Protein AF-A0A920GHK0-F1 (afdb_monomer)

Foldseek 3Di:
DPPQLFDFQDPDPVSLVVLQVQCVVLVADSVLSRFAEEEEEEEDDDDPQHPCTVVVRVVVLVVLRVQDDDDPSHDSHRYGDYYYDYADACVVCPPHPCNVVHQVRQVVLQVVQLVVLSVNSHLAYHYHYTHDRNDHDDVSNPNPD

Radius of gyration: 17.03 Å; Cα contacts (8 Å, |Δi|>4): 229; chains: 1; bounding box: 37×32×50 Å

Mean predicted aligned error: 5.69 Å

Solvent-accessible surface area (backbone atoms only — not comparable to full-atom values): 8323 Å² total; per-residue (Å²): 130,90,81,70,72,54,48,62,56,67,90,48,70,81,66,38,56,58,44,50,51,49,22,61,74,72,70,47,70,70,87,29,54,50,35,51,26,34,39,33,33,32,38,42,51,93,43,84,64,26,74,57,33,64,62,52,42,51,54,52,43,53,55,51,51,75,38,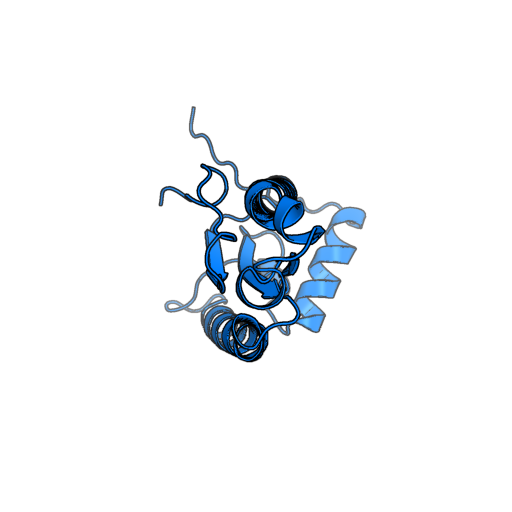41,41,88,52,96,89,33,42,76,40,19,76,54,74,78,44,76,43,66,43,66,48,59,83,81,25,61,96,46,83,65,40,75,49,40,70,58,33,17,53,54,34,32,50,56,48,39,51,51,44,62,75,60,6,48,63,43,70,48,77,44,69,46,62,95,60,48,59,70,83,49,76,73,67,55,62,80,126

pLDDT: mean 87.29, std 14.39, range [30.64, 98.31]

Structure (mmCIF, N/CA/C/O backbone):
data_AF-A0A920GHK0-F1
#
_entry.id   AF-A0A920GHK0-F1
#
loop_
_atom_site.group_PDB
_atom_site.id
_atom_site.type_symbol
_atom_site.label_atom_id
_atom_site.label_alt_id
_atom_site.label_comp_id
_atom_site.label_asym_id
_atom_site.label_entity_id
_atom_site.label_seq_id
_atom_site.pdbx_PDB_ins_code
_atom_site.Cartn_x
_atom_site.Cartn_y
_atom_site.Cartn_z
_atom_site.occupancy
_atom_site.B_iso_or_equiv
_atom_site.auth_seq_id
_atom_site.auth_comp_id
_atom_site.auth_asym_id
_atom_site.auth_atom_id
_atom_site.pdbx_PDB_model_num
ATOM 1 N N . MET A 1 1 ? 14.128 -1.466 27.199 1.00 38.44 1 MET A N 1
ATOM 2 C CA . MET A 1 1 ? 13.182 -0.496 26.598 1.00 38.44 1 MET A CA 1
ATOM 3 C C . MET A 1 1 ? 12.271 -1.250 25.636 1.00 38.44 1 MET A C 1
ATOM 5 O O . MET A 1 1 ? 12.782 -1.822 24.682 1.00 38.44 1 MET A O 1
ATOM 9 N N . LYS A 1 2 ? 10.959 -1.348 25.909 1.00 38.62 2 LYS A N 1
ATOM 10 C CA . LYS A 1 2 ? 9.997 -1.972 24.979 1.00 38.62 2 LYS A CA 1
ATOM 11 C C . LYS A 1 2 ? 9.826 -1.037 23.781 1.00 38.62 2 LYS A C 1
ATOM 13 O O . LYS A 1 2 ? 9.137 -0.029 23.870 1.00 38.62 2 LYS A O 1
ATOM 18 N N . ASN A 1 3 ? 10.539 -1.340 22.705 1.00 45.84 3 ASN A N 1
ATOM 19 C CA . ASN A 1 3 ? 10.640 -0.514 21.509 1.00 45.84 3 ASN A CA 1
ATOM 20 C C . ASN A 1 3 ? 9.385 -0.703 20.639 1.00 45.84 3 ASN A C 1
ATOM 22 O O . ASN A 1 3 ? 9.415 -1.426 19.648 1.00 45.84 3 ASN A O 1
ATOM 26 N N . SER A 1 4 ? 8.246 -0.142 21.046 1.00 52.97 4 SER A N 1
ATOM 27 C CA . SER A 1 4 ? 7.054 -0.175 20.197 1.00 52.97 4 SER A CA 1
ATOM 28 C C . SER A 1 4 ? 7.151 0.966 19.189 1.00 52.97 4 SER A C 1
ATOM 30 O O . SER A 1 4 ? 6.771 2.089 19.499 1.00 52.97 4 SER A O 1
ATOM 32 N N . LYS A 1 5 ? 7.629 0.674 17.971 1.00 62.69 5 LYS A N 1
ATOM 33 C CA . LYS A 1 5 ? 7.562 1.572 16.795 1.00 62.69 5 LYS A CA 1
ATOM 34 C C . LYS A 1 5 ? 6.120 1.915 16.364 1.00 62.69 5 LYS A C 1
ATOM 36 O O . LYS A 1 5 ? 5.919 2.570 15.349 1.00 62.69 5 LYS A O 1
ATOM 41 N N . THR A 1 6 ? 5.117 1.443 17.102 1.00 72.62 6 THR A N 1
ATOM 42 C CA . THR A 1 6 ? 3.705 1.669 16.799 1.00 72.62 6 THR A CA 1
ATOM 43 C C . THR A 1 6 ? 3.349 3.119 17.100 1.00 72.62 6 THR A C 1
ATOM 45 O O . THR A 1 6 ? 3.364 3.530 18.263 1.00 72.62 6 THR A O 1
ATOM 48 N N . VAL A 1 7 ? 2.994 3.879 16.067 1.00 79.31 7 VAL A N 1
ATOM 49 C CA . VAL A 1 7 ? 2.431 5.223 16.230 1.00 79.31 7 VAL A CA 1
ATOM 50 C C . VAL A 1 7 ? 0.940 5.072 16.512 1.00 79.31 7 VAL A C 1
ATOM 52 O O . VAL A 1 7 ? 0.195 4.531 15.694 1.00 79.31 7 VAL A O 1
ATOM 55 N N . LEU A 1 8 ? 0.509 5.531 17.686 1.00 85.81 8 LEU A N 1
ATOM 56 C CA . LEU A 1 8 ? -0.903 5.594 18.056 1.00 85.81 8 LEU A CA 1
ATOM 57 C C . LEU A 1 8 ? -1.407 7.019 17.869 1.00 85.81 8 LEU A C 1
ATOM 59 O O . LEU A 1 8 ? -0.779 7.977 18.321 1.00 85.81 8 LEU A O 1
ATOM 63 N N . ILE A 1 9 ? -2.551 7.146 17.204 1.00 86.56 9 ILE A N 1
ATOM 64 C CA . ILE A 1 9 ? -3.215 8.434 17.029 1.00 86.56 9 ILE A CA 1
ATOM 65 C C . ILE A 1 9 ? -3.930 8.760 18.335 1.00 86.56 9 ILE A C 1
ATOM 67 O O . ILE A 1 9 ? -4.747 7.974 18.815 1.00 86.56 9 ILE A O 1
ATOM 71 N N . ASP A 1 10 ? -3.596 9.900 18.931 1.00 85.94 10 ASP A N 1
ATOM 72 C CA . ASP A 1 10 ? -4.246 10.372 20.151 1.00 85.94 10 ASP A CA 1
ATOM 73 C C . ASP A 1 10 ? -5.687 10.830 19.883 1.00 85.94 10 ASP A C 1
ATOM 75 O O . ASP A 1 10 ? -6.178 10.768 18.764 1.00 85.94 10 ASP A O 1
ATOM 79 N N . LYS A 1 11 ? -6.386 11.299 20.919 1.00 88.44 11 LYS A N 1
ATOM 80 C CA . LYS A 1 11 ? -7.774 11.771 20.800 1.00 88.44 11 LYS A CA 1
ATOM 81 C C . LYS A 1 11 ? -7.882 13.249 20.408 1.00 88.44 11 LYS A C 1
ATOM 83 O O . LYS A 1 11 ? -8.917 13.867 20.659 1.00 88.44 11 LYS A O 1
ATOM 88 N N . ASN A 1 12 ? -6.827 13.849 19.849 1.00 89.31 12 ASN A N 1
ATOM 89 C CA . ASN A 1 12 ? -6.881 15.241 19.422 1.00 89.31 12 ASN A CA 1
ATOM 90 C C . ASN A 1 12 ? -7.864 15.386 18.239 1.00 89.31 12 ASN A C 1
ATOM 92 O O . ASN A 1 12 ? -7.667 14.739 17.207 1.00 89.31 12 ASN A O 1
ATOM 96 N N . PRO A 1 13 ? -8.879 16.266 18.323 1.00 83.25 13 PRO A N 1
ATOM 97 C CA . PRO A 1 13 ? -9.900 16.391 17.281 1.00 83.25 13 PRO A CA 1
ATOM 98 C C . PRO A 1 13 ? -9.345 16.661 15.875 1.00 83.25 13 PRO A C 1
ATOM 100 O O . PRO A 1 13 ? -9.866 16.130 14.896 1.00 83.25 13 PRO A O 1
ATOM 103 N N . GLY A 1 14 ? -8.263 17.441 15.767 1.00 82.56 14 GLY A N 1
ATOM 104 C CA . GLY A 1 14 ? -7.628 17.751 14.484 1.00 82.56 14 GLY A CA 1
ATOM 105 C C . GLY A 1 14 ? -6.920 16.549 13.855 1.00 82.56 14 GLY A C 1
ATOM 106 O O . GLY A 1 14 ? -6.934 16.398 12.635 1.00 82.56 14 GLY A O 1
ATOM 107 N N . ARG A 1 15 ? -6.349 15.659 14.676 1.00 81.81 15 ARG A N 1
ATOM 108 C CA . ARG A 1 15 ? -5.700 14.417 14.213 1.00 81.81 15 ARG A CA 1
ATOM 109 C C . ARG A 1 15 ? -6.729 13.340 13.860 1.00 81.81 15 ARG A C 1
ATOM 111 O O . ARG A 1 15 ? -6.528 12.583 12.914 1.00 81.81 15 ARG A O 1
ATOM 118 N N . ASN A 1 16 ? -7.866 13.339 14.554 1.00 90.19 16 ASN A N 1
ATOM 119 C CA . ASN A 1 16 ? -8.954 12.383 14.355 1.00 90.19 16 ASN A CA 1
ATOM 120 C C . ASN A 1 16 ? -9.665 12.543 13.012 1.00 90.19 16 ASN A C 1
ATOM 122 O O . ASN A 1 16 ? -10.105 11.551 12.438 1.00 90.19 16 ASN A O 1
ATOM 126 N N . ALA A 1 17 ? -9.788 13.769 12.498 1.00 92.06 17 ALA A N 1
ATOM 127 C CA . ALA A 1 17 ? -10.550 14.030 11.277 1.00 92.06 17 ALA A CA 1
ATOM 128 C C . ALA A 1 17 ? -10.092 13.152 10.096 1.00 92.06 17 ALA A C 1
ATOM 130 O O . ALA A 1 17 ? -10.922 12.598 9.375 1.00 92.06 17 ALA A O 1
ATOM 131 N N . GLN A 1 18 ? -8.776 12.967 9.951 1.00 90.25 18 GLN A N 1
ATOM 132 C CA . GLN A 1 18 ? -8.192 12.164 8.876 1.00 90.25 18 GLN A CA 1
ATOM 133 C C . GLN A 1 18 ? -8.476 10.669 9.061 1.00 90.25 18 GLN A C 1
ATOM 135 O O . GLN A 1 18 ? -8.933 10.001 8.135 1.00 90.25 18 GLN A O 1
ATOM 140 N N . THR A 1 19 ? -8.270 10.130 10.267 1.00 91.88 19 THR A N 1
ATOM 141 C CA . THR A 1 19 ? -8.488 8.699 10.527 1.00 91.88 19 THR A CA 1
ATOM 142 C C . THR A 1 19 ? -9.963 8.313 10.496 1.00 91.88 19 THR A C 1
ATOM 144 O O . THR A 1 19 ? -10.288 7.246 9.977 1.00 91.88 19 THR A O 1
ATOM 147 N N . PHE A 1 20 ? -10.863 9.191 10.952 1.00 94.62 20 PHE A N 1
ATOM 148 C CA . PHE A 1 20 ? -12.307 9.017 10.777 1.00 94.62 20 PHE A CA 1
ATOM 149 C C . PHE A 1 20 ? -12.703 8.987 9.300 1.00 94.62 20 PHE A C 1
ATOM 151 O O . PHE A 1 20 ? -13.486 8.126 8.904 1.00 94.62 20 PHE A O 1
ATOM 158 N N . GLY A 1 21 ? -12.178 9.909 8.485 1.00 94.69 21 GLY A N 1
ATOM 159 C CA . GLY A 1 21 ? -12.453 9.949 7.047 1.00 94.69 21 GLY A CA 1
ATOM 160 C C . GLY A 1 21 ? -12.067 8.640 6.357 1.00 94.69 21 GLY A C 1
ATOM 161 O O . GLY A 1 21 ? -12.893 8.037 5.674 1.00 94.69 21 GLY A O 1
ATOM 162 N N . ILE A 1 22 ? -10.856 8.150 6.632 1.00 94.19 22 ILE A N 1
ATOM 163 C CA . ILE A 1 22 ? -10.372 6.868 6.106 1.00 94.19 22 ILE A CA 1
ATOM 164 C C . ILE A 1 22 ? -11.243 5.701 6.579 1.00 94.19 22 ILE A C 1
ATOM 166 O O . ILE A 1 22 ? -11.649 4.878 5.763 1.00 94.19 22 ILE A O 1
ATOM 170 N N . ALA A 1 23 ? -11.582 5.630 7.870 1.00 95.75 23 ALA A N 1
ATOM 171 C CA . ALA A 1 23 ? -12.402 4.535 8.386 1.00 95.75 23 ALA A CA 1
ATOM 172 C C . ALA A 1 23 ? -13.803 4.501 7.747 1.00 95.75 23 ALA A C 1
ATOM 174 O O . ALA A 1 23 ? -14.320 3.423 7.443 1.00 95.75 23 ALA A O 1
ATOM 175 N N . ARG A 1 24 ? -14.394 5.672 7.472 1.00 96.38 24 ARG A N 1
ATOM 176 C CA . ARG A 1 24 ? -15.670 5.779 6.745 1.00 96.38 24 ARG A CA 1
ATOM 177 C C . ARG A 1 24 ? -15.550 5.302 5.301 1.00 96.38 24 ARG A C 1
ATOM 179 O O . ARG A 1 24 ? -16.401 4.530 4.867 1.00 96.38 24 ARG A O 1
ATOM 186 N N . GLU A 1 25 ? -14.509 5.725 4.588 1.00 96.56 25 GLU A N 1
ATOM 187 C CA . GLU A 1 25 ? -14.283 5.336 3.190 1.00 96.56 25 GLU A CA 1
ATOM 188 C C . GLU A 1 25 ? -14.039 3.825 3.056 1.00 96.56 25 GLU A C 1
ATOM 190 O O . GLU A 1 25 ? -14.646 3.147 2.227 1.00 96.56 25 GLU A O 1
ATOM 195 N N . LEU A 1 26 ? -13.219 3.259 3.946 1.00 96.38 26 LEU A N 1
ATOM 196 C CA . LEU A 1 26 ? -12.903 1.829 3.951 1.00 96.38 26 LEU A CA 1
ATOM 197 C C . LEU A 1 26 ? -14.032 0.951 4.510 1.00 96.38 26 LEU A C 1
ATOM 199 O O . LEU A 1 26 ? -13.985 -0.274 4.348 1.00 96.38 26 LEU A O 1
ATOM 203 N N . LYS A 1 27 ? -15.057 1.561 5.121 1.00 96.75 27 LYS A N 1
ATOM 204 C CA . LYS A 1 27 ? -16.166 0.892 5.819 1.00 96.75 27 LYS A CA 1
ATOM 205 C C . LYS A 1 27 ? -15.677 0.005 6.970 1.00 96.75 27 LYS A C 1
ATOM 207 O O . LYS A 1 27 ? -16.089 -1.147 7.095 1.00 96.75 27 LYS A O 1
ATOM 212 N N . THR A 1 28 ? -14.776 0.538 7.791 1.00 96.44 28 THR A N 1
ATOM 213 C CA . THR A 1 28 ? -14.276 -0.099 9.020 1.00 96.44 28 THR A CA 1
ATOM 214 C C . THR A 1 28 ? -14.887 0.544 10.265 1.00 96.44 28 THR A C 1
ATOM 216 O O . THR A 1 28 ? -15.383 1.667 10.204 1.00 96.44 28 THR A O 1
ATOM 219 N N . ASP A 1 29 ? -14.838 -0.154 11.403 1.00 95.44 29 ASP A N 1
ATOM 220 C CA . ASP A 1 29 ? -15.345 0.361 12.682 1.00 95.44 29 ASP A CA 1
ATOM 221 C C . ASP A 1 29 ? -14.617 1.661 13.082 1.00 95.44 29 ASP A C 1
ATOM 223 O O . ASP A 1 29 ? -13.385 1.718 13.132 1.00 95.44 29 ASP A O 1
ATOM 227 N N . LEU A 1 30 ? -15.397 2.712 13.348 1.00 95.38 30 LEU A N 1
ATOM 228 C CA . LEU A 1 30 ? -14.900 4.043 13.696 1.00 95.38 30 LEU A CA 1
ATOM 229 C C . LEU A 1 30 ? -14.254 4.087 15.082 1.00 95.38 30 LEU A C 1
ATOM 231 O O . LEU A 1 30 ? -13.433 4.961 15.343 1.00 95.38 30 L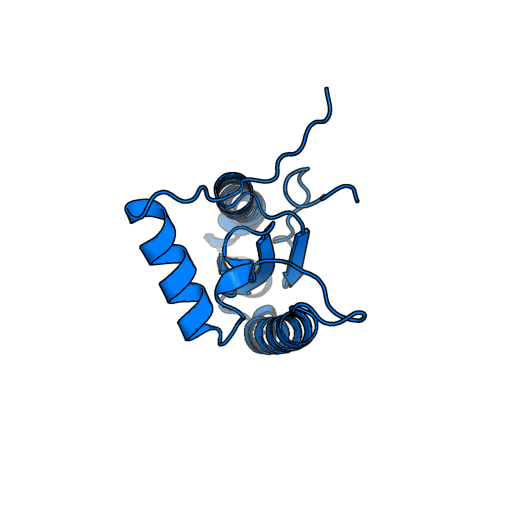EU A O 1
ATOM 235 N N . ASP A 1 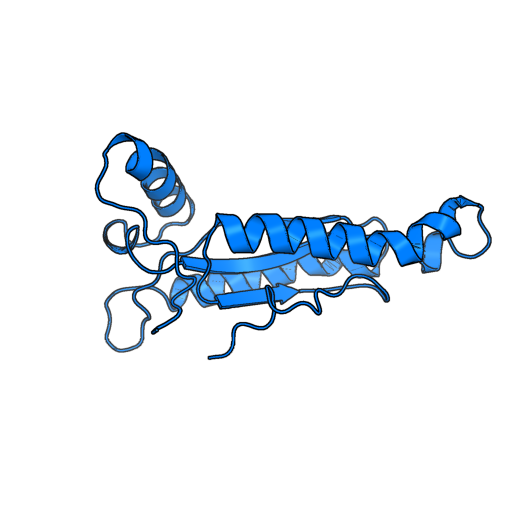31 ? -14.574 3.138 15.956 1.00 94.69 31 ASP A N 1
ATOM 236 C CA . ASP A 1 31 ? -13.974 3.077 17.285 1.00 94.69 31 ASP A CA 1
ATOM 237 C C . ASP A 1 31 ? -12.537 2.537 17.248 1.00 94.69 31 ASP A C 1
ATOM 239 O O . ASP A 1 31 ? -11.796 2.691 18.217 1.00 94.69 31 ASP A O 1
ATOM 243 N N . LEU A 1 32 ? -12.113 1.938 16.128 1.00 95.12 32 LEU A N 1
ATOM 244 C CA . LEU A 1 32 ? -10.769 1.377 15.959 1.00 95.12 32 LEU A CA 1
ATOM 245 C C . LEU A 1 32 ? -9.748 2.392 15.424 1.00 95.12 32 LEU A C 1
ATOM 247 O O . LEU A 1 32 ? -8.588 2.047 15.217 1.00 95.12 32 LEU A O 1
ATOM 251 N N . ILE A 1 33 ? -10.126 3.653 15.196 1.00 94.19 33 ILE A N 1
ATOM 252 C CA . ILE A 1 33 ? -9.227 4.668 14.608 1.00 94.19 33 ILE A CA 1
ATOM 253 C C . ILE A 1 33 ? -7.994 4.995 15.467 1.00 94.19 33 ILE A C 1
ATOM 255 O O . ILE A 1 33 ? -7.046 5.606 14.970 1.00 94.19 33 ILE A O 1
ATOM 259 N N . HIS A 1 34 ? -8.017 4.613 16.742 1.00 93.19 34 HIS A N 1
ATOM 260 C CA . HIS A 1 34 ? -6.922 4.800 17.692 1.00 93.19 34 HIS A CA 1
ATOM 261 C C . HIS A 1 34 ? -6.093 3.527 17.903 1.00 93.19 34 HIS A C 1
ATOM 263 O O . HIS A 1 34 ? -5.061 3.580 18.570 1.00 93.19 34 HIS A O 1
ATOM 269 N N . GLU A 1 35 ? -6.519 2.402 17.326 1.00 93.62 35 GLU A N 1
ATOM 270 C CA . GLU A 1 35 ? -5.802 1.135 17.417 1.00 93.62 35 GLU A CA 1
ATOM 271 C C . GLU A 1 35 ? -4.553 1.123 16.520 1.00 93.62 35 GLU A C 1
ATOM 273 O O . GLU A 1 35 ? -4.453 1.900 15.556 1.00 93.62 35 GLU A O 1
ATOM 278 N N . PRO A 1 36 ? -3.582 0.227 16.794 1.00 92.88 36 PRO A N 1
ATOM 279 C CA . PRO A 1 36 ? -2.433 0.022 15.924 1.00 92.88 36 PRO A CA 1
ATOM 280 C C . PRO A 1 36 ? -2.855 -0.226 14.479 1.00 92.88 36 PRO A C 1
ATOM 282 O O . PRO A 1 36 ? -3.827 -0.934 14.211 1.00 92.88 36 PRO A O 1
ATOM 285 N N . SER A 1 37 ? -2.104 0.333 13.536 1.00 92.31 37 SER A N 1
ATOM 286 C CA . SER A 1 37 ? -2.476 0.251 12.128 1.00 92.31 37 SER A CA 1
ATOM 287 C C . SER A 1 37 ? -1.873 -0.953 11.405 1.00 92.31 37 SER A C 1
ATOM 289 O O . SER A 1 37 ? -0.781 -1.411 11.741 1.00 92.31 37 SER A O 1
ATOM 291 N N . VAL A 1 38 ? -2.574 -1.457 10.391 1.00 94.38 38 VAL A N 1
ATOM 292 C CA . VAL A 1 38 ? -2.095 -2.472 9.442 1.00 94.38 38 VAL A CA 1
ATOM 293 C C . VAL A 1 38 ? -2.455 -2.079 8.015 1.00 94.38 38 VAL A C 1
ATOM 295 O O . VAL A 1 38 ? -3.439 -1.370 7.794 1.00 94.38 38 VAL A O 1
ATOM 298 N N . GLY A 1 39 ? -1.669 -2.543 7.043 1.00 93.88 39 GLY A N 1
ATOM 299 C CA . GLY A 1 39 ? -1.815 -2.129 5.650 1.00 93.88 39 GLY A CA 1
ATOM 300 C C . GLY A 1 39 ? -1.353 -3.164 4.636 1.00 93.88 39 GLY A C 1
ATOM 301 O O . GLY A 1 39 ? -0.696 -4.156 4.962 1.00 93.88 39 GLY A O 1
ATOM 302 N N . VAL A 1 40 ? -1.704 -2.909 3.379 1.00 95.56 40 VAL A N 1
ATOM 303 C CA . VAL A 1 40 ? -1.272 -3.702 2.228 1.00 95.56 40 VAL A CA 1
ATOM 304 C C . VAL A 1 40 ? -0.655 -2.748 1.220 1.00 95.56 40 VAL A C 1
ATOM 306 O O . VAL A 1 40 ? -1.279 -1.748 0.866 1.00 95.56 40 VAL A O 1
ATOM 309 N N . ILE A 1 41 ? 0.551 -3.060 0.760 1.00 94.81 41 ILE A N 1
ATOM 310 C CA . ILE A 1 41 ? 1.267 -2.254 -0.228 1.00 94.81 41 ILE A CA 1
ATOM 311 C C . ILE A 1 41 ? 1.532 -3.058 -1.496 1.00 94.81 41 ILE A C 1
ATOM 313 O O . ILE A 1 41 ? 1.642 -4.286 -1.454 1.00 94.81 41 ILE A O 1
ATOM 317 N N . GLY A 1 42 ? 1.674 -2.371 -2.622 1.00 94.25 42 GLY A N 1
ATOM 318 C CA . GLY A 1 42 ? 2.145 -2.968 -3.867 1.00 94.25 42 GLY A CA 1
ATOM 319 C C . GLY A 1 42 ? 3.097 -2.063 -4.636 1.00 94.25 42 GLY A C 1
ATOM 320 O O . GLY A 1 42 ? 3.304 -0.908 -4.278 1.00 94.25 42 GLY A O 1
ATOM 321 N N . ASN A 1 43 ? 3.657 -2.566 -5.730 1.00 93.44 43 ASN A N 1
ATOM 322 C CA . ASN A 1 43 ? 4.385 -1.741 -6.688 1.00 93.44 43 ASN A CA 1
ATOM 323 C C . ASN A 1 43 ? 3.719 -1.745 -8.068 1.00 93.44 43 ASN A C 1
ATOM 325 O O . ASN A 1 43 ? 3.143 -2.744 -8.508 1.00 93.44 43 ASN A O 1
ATOM 329 N N . LYS A 1 44 ? 3.780 -0.602 -8.751 1.00 93.38 44 LYS A N 1
ATOM 330 C CA . LYS A 1 44 ? 3.279 -0.438 -10.117 1.00 93.38 44 LYS A CA 1
ATOM 331 C C . LYS A 1 44 ? 4.405 -0.007 -11.047 1.00 93.38 44 LYS A C 1
ATOM 333 O O . LYS A 1 44 ? 5.332 0.695 -10.658 1.00 93.38 44 LYS A O 1
ATOM 338 N N . GLY A 1 45 ? 4.267 -0.409 -12.297 1.00 91.31 45 GLY A N 1
ATOM 339 C CA . GLY A 1 45 ? 5.141 -0.046 -13.397 1.00 91.31 45 GLY A CA 1
ATOM 340 C C . GLY A 1 45 ? 4.454 -0.401 -14.709 1.00 91.31 45 GLY A C 1
ATOM 341 O O . GLY A 1 45 ? 3.278 -0.766 -14.731 1.00 91.31 45 GLY A O 1
ATOM 342 N N . ASP A 1 46 ? 5.186 -0.316 -15.805 1.00 92.00 46 ASP A N 1
ATOM 343 C CA . ASP A 1 46 ? 4.628 -0.334 -17.158 1.00 92.00 46 ASP A CA 1
ATOM 344 C C . ASP A 1 46 ? 4.893 -1.636 -17.934 1.00 92.00 46 ASP A C 1
ATOM 346 O O . ASP A 1 46 ? 4.796 -1.672 -19.157 1.00 92.00 46 ASP A O 1
ATOM 350 N N . SER A 1 47 ? 5.211 -2.723 -17.230 1.00 93.00 47 SER A N 1
ATOM 351 C CA . SER A 1 47 ? 5.348 -4.064 -17.807 1.00 93.00 47 SER A CA 1
ATOM 352 C C . SER A 1 47 ? 4.266 -5.034 -17.352 1.00 93.00 47 SER A C 1
ATOM 354 O O . SER A 1 47 ? 3.569 -4.824 -16.353 1.00 93.00 47 SER A O 1
ATOM 356 N N . GLN A 1 48 ? 4.184 -6.175 -18.043 1.00 94.25 48 GLN A N 1
ATOM 357 C CA . GLN A 1 48 ? 3.261 -7.261 -17.714 1.00 94.25 48 GLN A CA 1
ATOM 358 C C . GLN A 1 48 ? 3.416 -7.799 -16.284 1.00 94.25 48 GLN A C 1
ATOM 360 O O . GLN A 1 48 ? 2.474 -8.377 -15.745 1.00 94.25 48 GLN A O 1
ATOM 365 N N . CYS A 1 49 ? 4.570 -7.577 -15.645 1.00 93.31 49 CYS A N 1
ATOM 366 C CA . CYS A 1 49 ? 4.805 -7.951 -14.253 1.00 93.31 49 CYS A CA 1
ATOM 367 C C . CYS A 1 49 ? 3.792 -7.296 -13.295 1.00 93.31 49 CYS A C 1
ATOM 369 O O . CYS A 1 49 ? 3.426 -7.909 -12.294 1.00 93.31 49 CYS A O 1
ATOM 371 N N . TYR A 1 50 ? 3.321 -6.081 -13.602 1.00 93.75 50 TYR A N 1
ATOM 372 C CA . TYR A 1 50 ? 2.543 -5.259 -12.668 1.00 93.75 50 TYR A CA 1
ATOM 373 C C . TYR A 1 50 ? 1.023 -5.352 -12.852 1.00 93.75 50 TYR A C 1
ATOM 375 O O . TYR A 1 50 ? 0.284 -4.999 -11.934 1.00 93.7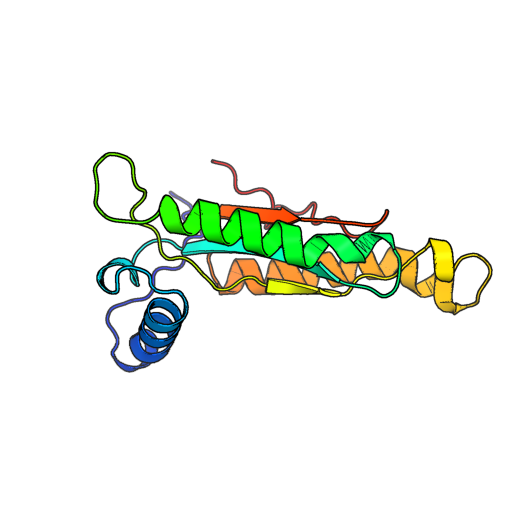5 50 TYR A O 1
ATOM 383 N N . ILE A 1 51 ? 0.541 -5.879 -13.987 1.00 94.38 51 ILE A N 1
ATOM 384 C CA . ILE A 1 51 ? -0.891 -5.909 -14.359 1.00 94.38 51 ILE A CA 1
ATOM 385 C C . ILE A 1 51 ? -1.765 -6.511 -13.246 1.00 94.38 51 ILE A C 1
ATOM 387 O O . ILE A 1 51 ? -2.869 -6.043 -12.974 1.00 94.38 51 ILE A O 1
ATOM 391 N N . GLY A 1 52 ? -1.273 -7.558 -12.579 1.00 94.69 52 GLY A N 1
ATOM 392 C CA . GLY A 1 52 ? -2.018 -8.252 -11.530 1.00 94.69 52 GLY A CA 1
ATOM 393 C C . GLY A 1 52 ? -1.875 -7.664 -10.125 1.00 94.69 52 GLY A C 1
ATOM 394 O O . GLY A 1 52 ? -2.622 -8.082 -9.239 1.00 94.69 52 GLY A O 1
ATOM 395 N N . VAL A 1 53 ? -0.926 -6.752 -9.884 1.00 95.88 53 VAL A N 1
ATOM 396 C CA . VAL A 1 53 ? -0.551 -6.334 -8.520 1.00 95.88 53 VAL A CA 1
ATOM 397 C C . VAL A 1 53 ? -1.703 -5.613 -7.836 1.00 95.88 53 VAL A C 1
ATOM 399 O O . VAL A 1 53 ? -2.110 -6.019 -6.753 1.00 95.88 53 VAL A O 1
ATOM 402 N N . GLU A 1 54 ? -2.303 -4.620 -8.491 1.00 95.69 54 GLU A N 1
ATOM 403 C CA . GLU A 1 54 ? -3.422 -3.855 -7.929 1.00 95.69 54 GLU A CA 1
ATOM 404 C C . GLU A 1 54 ? -4.609 -4.743 -7.547 1.00 95.69 54 GLU A C 1
ATOM 406 O O . GLU A 1 54 ? -5.139 -4.649 -6.439 1.00 95.69 54 GLU A O 1
ATOM 411 N N . LYS A 1 55 ? -4.996 -5.664 -8.438 1.00 97.44 55 LYS A N 1
ATOM 412 C CA . LYS A 1 55 ? -6.088 -6.602 -8.166 1.00 97.44 55 LYS A CA 1
ATOM 413 C C . LYS A 1 55 ? -5.773 -7.480 -6.954 1.00 97.44 55 LYS A C 1
ATOM 415 O O . LYS A 1 55 ? -6.649 -7.677 -6.117 1.00 97.44 55 LYS A O 1
ATOM 420 N N . LYS A 1 56 ? -4.548 -8.004 -6.855 1.00 97.62 56 LYS A N 1
ATOM 421 C CA . LYS A 1 56 ? -4.133 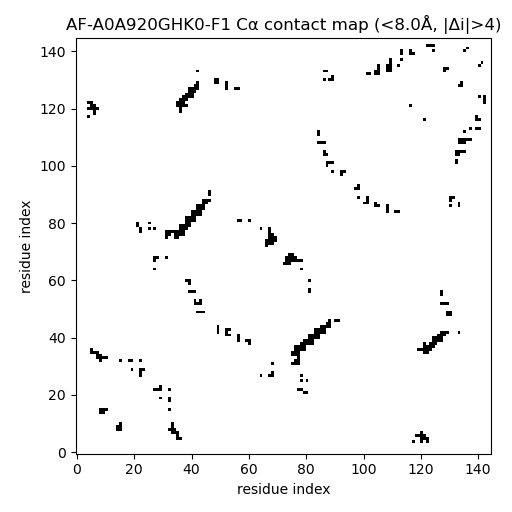-8.847 -5.724 1.00 97.62 56 LYS A CA 1
ATOM 422 C C . LYS A 1 56 ? -4.084 -8.056 -4.415 1.00 97.62 56 LYS A C 1
ATOM 424 O O . LYS A 1 56 ? -4.600 -8.541 -3.413 1.00 97.62 56 LYS A O 1
ATOM 429 N N . VAL A 1 57 ? -3.541 -6.836 -4.440 1.00 97.50 57 VAL A N 1
ATOM 430 C CA . VAL A 1 57 ? -3.522 -5.920 -3.289 1.00 97.50 57 VAL A CA 1
ATOM 431 C C . VAL A 1 57 ? -4.942 -5.672 -2.795 1.00 97.50 57 VAL A C 1
ATOM 433 O O . VAL A 1 57 ? -5.208 -5.859 -1.613 1.00 97.50 57 VAL A O 1
ATOM 436 N N . ARG A 1 58 ? -5.876 -5.347 -3.696 1.00 97.56 58 ARG A N 1
ATOM 437 C CA . ARG A 1 58 ? -7.283 -5.114 -3.344 1.00 97.56 58 ARG A CA 1
ATOM 438 C C . ARG A 1 58 ? -7.937 -6.334 -2.694 1.00 97.56 58 ARG A C 1
ATOM 440 O O . ARG A 1 58 ? -8.619 -6.182 -1.690 1.00 97.56 58 ARG A O 1
ATOM 447 N N . VAL A 1 59 ? -7.716 -7.532 -3.239 1.00 98.31 59 VAL A N 1
ATOM 448 C CA . VAL A 1 59 ? -8.278 -8.778 -2.681 1.00 98.31 59 VAL A CA 1
ATOM 449 C C . VAL A 1 59 ? -7.734 -9.057 -1.278 1.00 98.31 59 VAL A C 1
ATOM 451 O O . VAL A 1 59 ? -8.496 -9.404 -0.380 1.00 98.31 59 VAL A O 1
ATOM 454 N N . ILE A 1 60 ? -6.427 -8.885 -1.068 1.00 97.81 60 ILE A N 1
ATOM 455 C CA . ILE A 1 60 ? -5.804 -9.089 0.247 1.00 97.81 60 ILE A CA 1
ATOM 456 C C . ILE A 1 60 ? -6.270 -8.023 1.237 1.00 97.81 60 ILE A C 1
ATOM 458 O O . ILE A 1 60 ? -6.553 -8.342 2.388 1.00 97.81 60 ILE A O 1
ATOM 462 N N . HIS A 1 61 ? -6.388 -6.773 0.791 1.00 97.88 61 HIS A N 1
ATOM 463 C CA . HIS A 1 61 ? -6.889 -5.671 1.606 1.00 97.88 61 HIS A CA 1
ATOM 464 C C . HIS A 1 61 ? -8.328 -5.916 2.066 1.00 97.88 61 HIS A C 1
ATOM 466 O O . HIS A 1 61 ? -8.621 -5.784 3.251 1.00 97.88 61 HIS A O 1
ATOM 472 N N . GLU A 1 62 ? -9.201 -6.379 1.171 1.00 98.06 62 GLU A N 1
ATOM 473 C CA . GLU A 1 62 ? -10.576 -6.750 1.512 1.00 98.06 62 GLU A CA 1
ATOM 474 C C . GLU A 1 62 ? -10.632 -7.934 2.490 1.00 98.06 62 GLU A C 1
ATOM 476 O O . GLU A 1 62 ? -11.382 -7.899 3.468 1.00 98.06 62 GLU A O 1
ATOM 481 N N . ALA A 1 63 ? -9.798 -8.957 2.281 1.00 97.56 63 ALA A N 1
ATOM 482 C CA . ALA A 1 63 ? -9.688 -10.079 3.209 1.00 97.56 63 ALA A CA 1
ATOM 483 C C . ALA A 1 63 ? -9.207 -9.629 4.600 1.00 97.56 63 ALA A C 1
ATOM 485 O O . ALA A 1 63 ? -9.754 -10.071 5.613 1.00 97.56 63 ALA A O 1
ATOM 486 N N . LEU A 1 64 ? -8.231 -8.717 4.655 1.00 96.50 64 LEU A N 1
ATOM 487 C CA . LEU A 1 64 ? -7.729 -8.134 5.898 1.00 96.50 64 LEU A CA 1
ATOM 488 C C . LEU A 1 64 ? -8.806 -7.295 6.594 1.00 96.50 64 LEU A C 1
ATOM 490 O O . LEU A 1 64 ? -8.998 -7.441 7.799 1.00 96.50 64 LEU A O 1
ATOM 494 N N . ARG A 1 65 ? -9.567 -6.488 5.842 1.00 97.12 65 ARG A N 1
ATOM 495 C CA . ARG A 1 65 ? -10.705 -5.720 6.365 1.00 97.12 65 ARG A CA 1
ATOM 496 C C . ARG A 1 65 ? -11.721 -6.617 7.060 1.00 97.12 65 ARG A C 1
ATOM 498 O O . ARG A 1 65 ? -12.153 -6.301 8.159 1.00 97.12 65 ARG A O 1
ATOM 505 N N . ASN A 1 66 ? -12.072 -7.750 6.454 1.00 96.62 66 ASN A N 1
ATOM 506 C CA . ASN A 1 66 ? -13.053 -8.678 7.026 1.00 96.62 66 ASN A CA 1
ATOM 507 C C . ASN A 1 66 ? -12.568 -9.325 8.340 1.00 96.62 66 ASN A C 1
ATOM 509 O O . ASN A 1 66 ? -13.378 -9.803 9.135 1.00 96.62 66 ASN A O 1
ATOM 513 N N . LYS A 1 67 ? -11.253 -9.321 8.590 1.00 96.38 67 LYS A N 1
ATOM 514 C CA . LYS A 1 67 ? -10.632 -9.789 9.836 1.00 96.38 67 LYS A CA 1
ATOM 515 C C . LYS A 1 67 ? -10.434 -8.693 10.882 1.00 96.38 67 LYS A C 1
ATOM 517 O O . LYS A 1 67 ? -9.943 -9.000 11.963 1.00 96.38 67 LYS A O 1
ATOM 522 N N . ILE A 1 68 ? -10.821 -7.453 10.598 1.00 96.25 68 ILE A N 1
ATOM 523 C CA . ILE A 1 68 ? -10.733 -6.330 11.534 1.00 96.25 68 ILE A CA 1
ATOM 524 C C . ILE A 1 68 ? -12.104 -6.062 12.158 1.00 96.25 68 ILE A C 1
ATOM 526 O O . ILE A 1 68 ? -13.115 -6.004 11.460 1.00 96.25 68 ILE A O 1
ATOM 530 N N . GLY A 1 69 ? -12.131 -5.887 13.478 1.00 95.62 69 GLY A N 1
ATOM 531 C CA . GLY A 1 69 ? -13.353 -5.670 14.246 1.00 95.62 69 GLY A C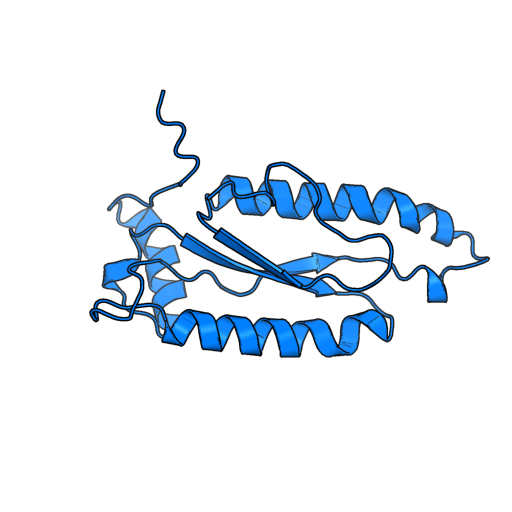A 1
ATOM 532 C C . GLY A 1 69 ? -13.177 -6.014 15.723 1.00 95.62 69 GLY A C 1
ATOM 533 O O . GLY A 1 69 ? -12.059 -6.213 16.197 1.00 95.62 69 GLY A O 1
ATOM 534 N N . LYS A 1 70 ? -14.293 -6.072 16.455 1.00 94.56 70 LYS A N 1
ATOM 535 C CA . LYS A 1 70 ? -14.321 -6.312 17.910 1.00 94.56 70 LYS A CA 1
ATOM 536 C C . LYS A 1 70 ? -14.796 -7.715 18.302 1.00 94.56 70 LYS A C 1
ATOM 538 O O . LYS A 1 70 ? -14.867 -8.014 19.491 1.00 94.56 70 LYS A O 1
ATOM 543 N N . ASN A 1 71 ? -15.138 -8.562 17.331 1.00 94.19 71 ASN A N 1
ATOM 544 C CA . ASN A 1 71 ? -15.545 -9.941 17.595 1.00 94.19 71 ASN A CA 1
ATOM 545 C C . ASN A 1 71 ? -14.345 -10.800 18.022 1.00 94.19 71 ASN A C 1
ATOM 547 O O . ASN A 1 71 ? -13.198 -10.471 17.727 1.00 94.19 71 ASN A O 1
ATOM 551 N N . ASN A 1 72 ? -14.611 -11.934 18.675 1.00 88.06 72 ASN A N 1
ATOM 552 C CA . ASN A 1 72 ? -13.566 -12.816 19.214 1.00 88.06 72 ASN A CA 1
ATOM 553 C C . ASN A 1 72 ? -12.602 -13.382 18.149 1.00 88.06 72 ASN A C 1
ATOM 555 O O . ASN A 1 72 ? -11.484 -13.756 18.490 1.00 88.06 72 ASN A O 1
ATOM 559 N N . ASP A 1 73 ? -13.015 -13.469 16.882 1.00 92.50 73 ASP A N 1
ATOM 560 C CA . ASP A 1 73 ? -12.208 -13.960 15.756 1.00 92.50 73 ASP A CA 1
ATOM 561 C C . ASP A 1 73 ? -11.577 -12.835 14.910 1.00 92.50 73 ASP A C 1
ATOM 563 O O . ASP A 1 73 ? -10.972 -13.102 13.864 1.00 92.50 73 ASP A O 1
ATOM 567 N N . GLN A 1 74 ? -11.726 -11.583 15.350 1.00 94.81 74 GLN A N 1
ATOM 568 C CA . GLN A 1 74 ? -11.262 -10.390 14.655 1.00 94.81 74 GLN A CA 1
ATOM 569 C C . GLN A 1 74 ? -10.175 -9.657 15.444 1.00 94.81 74 GLN A C 1
ATOM 571 O O . GLN A 1 74 ? -10.048 -9.766 16.662 1.00 94.81 74 GLN A O 1
ATOM 576 N N . MET A 1 75 ? -9.366 -8.892 14.720 1.00 95.06 75 MET A N 1
ATOM 577 C CA . MET A 1 75 ? -8.289 -8.087 15.277 1.00 95.06 75 MET A CA 1
ATOM 578 C C . MET A 1 75 ? -8.758 -6.646 15.476 1.00 95.06 75 MET A C 1
ATOM 580 O O . MET A 1 75 ? -9.263 -6.012 14.546 1.00 95.06 75 MET A O 1
ATOM 584 N N . GLN A 1 76 ? -8.512 -6.101 16.664 1.00 95.50 76 GLN A N 1
ATOM 585 C CA . GLN A 1 76 ? -8.717 -4.683 16.954 1.00 95.50 76 GLN A CA 1
ATOM 586 C C . GLN A 1 76 ? -7.525 -3.890 16.410 1.00 95.50 76 GLN A C 1
ATOM 588 O O . GLN A 1 76 ? -6.527 -3.685 17.093 1.00 95.50 76 GLN A O 1
ATOM 593 N N . MET A 1 77 ? -7.591 -3.546 15.125 1.00 95.00 77 MET A N 1
ATOM 594 C CA . MET A 1 77 ? -6.545 -2.822 14.400 1.00 95.00 77 MET A CA 1
ATOM 595 C C . MET A 1 77 ? -7.191 -1.784 13.483 1.00 95.00 77 MET A C 1
ATOM 597 O O . MET A 1 77 ? -8.311 -1.969 13.009 1.00 95.00 77 MET A O 1
ATOM 601 N N . ARG A 1 78 ? -6.463 -0.716 13.168 1.00 94.75 78 ARG A N 1
ATOM 602 C CA . ARG A 1 78 ? -6.867 0.263 12.156 1.00 94.75 78 ARG A CA 1
ATOM 603 C C . ARG A 1 78 ? -6.378 -0.172 10.779 1.00 94.75 78 ARG A C 1
ATOM 605 O O . ARG A 1 78 ? -5.185 -0.384 10.587 1.00 94.75 78 ARG A O 1
ATOM 612 N N . LEU A 1 79 ? -7.264 -0.242 9.793 1.00 95.75 79 LEU A N 1
ATOM 613 C CA . LEU A 1 79 ? -6.859 -0.490 8.410 1.00 95.75 79 LEU A CA 1
ATOM 614 C C . LEU A 1 79 ? -6.477 0.826 7.724 1.00 95.75 79 LEU A C 1
ATOM 616 O O . LEU A 1 79 ? -7.245 1.787 7.773 1.00 95.75 79 LEU A O 1
ATOM 620 N N . VAL A 1 80 ? -5.314 0.875 7.075 1.00 93.75 80 VAL A N 1
ATOM 621 C CA . VAL A 1 80 ? -4.969 1.973 6.153 1.00 93.75 80 VAL A CA 1
ATOM 622 C C . VAL A 1 80 ? -5.395 1.631 4.731 1.00 93.75 80 VAL A C 1
ATOM 624 O O . VAL A 1 80 ? -5.608 0.463 4.402 1.00 93.75 80 VAL A O 1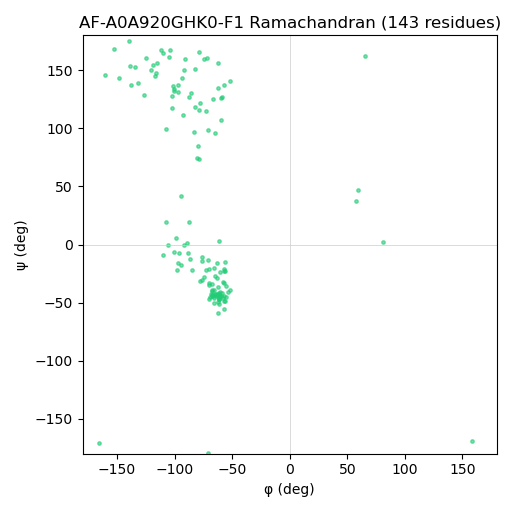
ATOM 627 N N . GLN A 1 81 ? -5.538 2.645 3.880 1.00 94.62 81 GLN A N 1
ATOM 628 C CA . GLN A 1 81 ? -5.806 2.430 2.460 1.00 94.62 81 GLN A CA 1
ATOM 629 C C . GLN A 1 81 ? -4.648 1.659 1.791 1.00 94.62 81 GLN A C 1
ATOM 631 O O . GLN A 1 81 ? -3.528 1.674 2.304 1.00 94.62 81 GLN A O 1
ATOM 636 N N . PRO A 1 82 ? -4.892 0.963 0.670 1.00 94.62 82 PRO A N 1
ATOM 637 C CA . PRO A 1 82 ? -3.812 0.365 -0.099 1.00 94.62 82 PRO A CA 1
ATOM 638 C C . PRO A 1 82 ? -2.850 1.424 -0.636 1.00 94.62 82 PRO A C 1
ATOM 640 O O . PRO A 1 82 ? -3.294 2.406 -1.227 1.00 94.62 82 PRO A O 1
ATOM 643 N N . GLU A 1 83 ? -1.551 1.177 -0.506 1.00 93.44 83 GLU A N 1
ATOM 644 C CA . GLU A 1 83 ? -0.513 2.097 -0.981 1.00 93.44 83 GLU A CA 1
ATOM 645 C C . GLU A 1 83 ? 0.323 1.464 -2.089 1.00 93.44 83 GLU A C 1
ATOM 647 O O . GLU A 1 83 ? 0.538 0.247 -2.121 1.00 93.44 83 GLU A O 1
ATOM 652 N N . PHE A 1 84 ? 0.800 2.292 -3.017 1.00 93.69 84 PHE A N 1
ATOM 653 C CA . PHE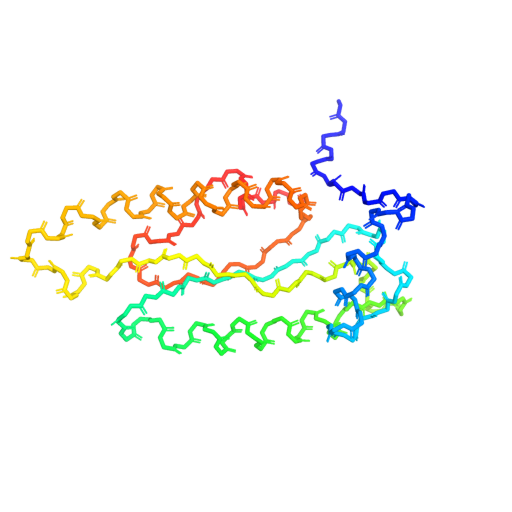 A 1 84 ? 1.599 1.827 -4.144 1.00 93.69 84 PHE A CA 1
ATOM 654 C C . PHE A 1 84 ? 2.853 2.663 -4.340 1.00 93.69 84 PHE A C 1
ATOM 656 O O . PHE A 1 84 ? 2.814 3.888 -4.301 1.00 93.69 84 PHE A O 1
ATOM 663 N N . THR A 1 85 ? 3.952 1.980 -4.634 1.00 93.62 85 THR A N 1
ATOM 664 C CA . THR A 1 85 ? 5.227 2.595 -5.013 1.00 93.62 85 THR A CA 1
ATOM 665 C C . THR A 1 85 ? 5.544 2.352 -6.490 1.00 93.62 85 THR A C 1
ATOM 667 O O . THR A 1 85 ? 4.929 1.504 -7.149 1.00 93.62 85 THR A O 1
ATOM 670 N N . VAL A 1 86 ? 6.503 3.106 -7.018 1.00 90.81 86 VAL A N 1
ATOM 671 C CA . VAL A 1 86 ? 6.951 3.012 -8.411 1.00 90.81 86 VAL A CA 1
ATOM 672 C C . VAL A 1 86 ? 7.956 1.883 -8.595 1.00 90.81 86 VAL A C 1
ATOM 674 O O . VAL A 1 86 ? 8.704 1.547 -7.685 1.00 90.81 86 VAL A O 1
ATOM 677 N N . ALA A 1 87 ? 7.991 1.300 -9.788 1.00 91.06 87 ALA A N 1
ATOM 678 C CA . ALA A 1 87 ? 8.960 0.280 -10.143 1.00 91.06 87 ALA A CA 1
ATOM 679 C C . ALA A 1 87 ? 9.308 0.333 -11.635 1.00 91.06 87 ALA A C 1
ATOM 681 O O . ALA A 1 87 ? 8.458 0.578 -12.494 1.00 91.06 87 ALA A O 1
ATOM 682 N N . THR A 1 88 ? 10.575 0.069 -11.946 1.00 91.31 88 THR A N 1
ATOM 683 C CA . THR A 1 88 ? 11.110 0.059 -13.313 1.00 91.31 88 THR A CA 1
ATOM 684 C C . THR A 1 88 ? 11.062 -1.355 -13.889 1.00 91.31 88 THR A C 1
ATOM 686 O O . THR A 1 88 ? 11.270 -2.339 -13.186 1.00 91.31 88 THR A O 1
ATOM 689 N N . SER A 1 89 ? 10.776 -1.508 -15.182 1.00 92.50 89 SER A N 1
ATOM 690 C CA . SER A 1 89 ? 10.855 -2.823 -15.824 1.00 92.50 89 SER A CA 1
ATOM 691 C C . SER A 1 89 ? 12.217 -3.063 -16.467 1.00 92.50 89 SER A C 1
ATOM 693 O O . SER A 1 89 ? 12.503 -2.494 -17.518 1.00 92.50 89 SER A O 1
ATOM 695 N N . ASP A 1 90 ? 12.992 -3.992 -15.905 1.00 91.75 90 ASP A N 1
ATOM 696 C CA . ASP A 1 90 ? 14.245 -4.466 -16.510 1.00 91.75 90 ASP A CA 1
ATOM 697 C C . ASP A 1 90 ? 14.003 -5.016 -17.921 1.00 91.75 90 ASP A C 1
ATOM 699 O O . ASP A 1 90 ? 14.715 -4.663 -18.852 1.00 91.75 90 ASP A O 1
ATOM 703 N N . GLY A 1 91 ? 12.946 -5.815 -18.110 1.00 91.81 91 GLY A N 1
ATOM 704 C CA . GLY A 1 91 ? 12.632 -6.429 -19.403 1.00 91.81 91 GLY A CA 1
ATOM 705 C C . GLY A 1 91 ? 12.419 -5.423 -20.539 1.00 91.81 91 GLY A C 1
ATOM 706 O O . GLY A 1 91 ? 12.918 -5.640 -21.636 1.00 91.81 91 GLY A O 1
ATOM 707 N N . ILE A 1 92 ? 11.725 -4.309 -20.279 1.00 94.06 92 ILE A N 1
ATOM 708 C CA . ILE A 1 92 ? 11.496 -3.268 -21.298 1.00 94.06 92 ILE A CA 1
ATOM 709 C C . ILE A 1 92 ? 12.756 -2.412 -21.517 1.00 94.06 92 ILE A C 1
ATOM 711 O O . ILE A 1 92 ? 12.958 -1.885 -22.605 1.00 94.06 92 ILE A O 1
ATOM 715 N N . ARG A 1 93 ? 13.590 -2.229 -20.482 1.00 94.69 93 ARG A N 1
ATOM 716 C CA . ARG A 1 93 ? 14.733 -1.285 -20.501 1.00 94.69 93 ARG A CA 1
ATOM 717 C C . ARG A 1 93 ? 16.046 -1.964 -20.859 1.00 94.69 93 ARG A C 1
ATOM 719 O O . ARG A 1 93 ? 17.057 -1.292 -21.041 1.00 94.69 93 ARG A O 1
ATOM 726 N N . ASN A 1 94 ? 16.047 -3.286 -20.962 1.00 94.62 94 ASN A N 1
ATOM 727 C CA . ASN A 1 94 ? 17.241 -4.044 -21.265 1.00 94.62 94 ASN A CA 1
ATOM 728 C C . ASN A 1 94 ? 17.833 -3.612 -22.617 1.00 94.62 94 ASN A C 1
ATOM 730 O O . ASN A 1 94 ? 17.143 -3.597 -23.634 1.00 94.62 94 ASN A O 1
ATOM 734 N N . GLY A 1 95 ? 19.118 -3.257 -22.621 1.00 96.38 95 GLY A N 1
ATOM 735 C CA . GLY A 1 95 ? 19.817 -2.764 -23.812 1.00 96.38 95 GLY A CA 1
ATOM 736 C C . GLY A 1 95 ? 19.599 -1.281 -24.142 1.00 96.38 95 GLY A C 1
ATOM 737 O O . GLY A 1 95 ? 20.159 -0.806 -25.129 1.00 96.38 95 GLY A O 1
ATOM 738 N N . THR A 1 96 ? 18.844 -0.527 -23.334 1.00 97.38 96 THR A N 1
ATOM 739 C CA . THR A 1 96 ? 18.666 0.924 -23.509 1.00 97.38 96 THR A CA 1
ATOM 740 C C . THR A 1 96 ? 19.481 1.727 -22.488 1.00 97.38 96 THR A C 1
ATOM 742 O O . THR A 1 96 ? 19.989 1.193 -21.498 1.00 97.38 96 THR A O 1
ATOM 745 N N . LYS A 1 97 ? 19.613 3.046 -22.702 1.00 97.25 97 LYS A N 1
ATOM 746 C CA . LYS A 1 97 ? 20.312 3.939 -21.755 1.00 97.25 97 LYS A CA 1
ATOM 747 C C . LYS A 1 97 ? 19.604 3.995 -20.401 1.00 97.25 97 LYS A C 1
ATOM 749 O O . LYS A 1 97 ? 20.244 4.195 -19.371 1.00 97.25 97 LYS A O 1
ATOM 754 N N . GLU A 1 98 ? 18.292 3.801 -20.403 1.00 95.75 98 GLU A N 1
ATOM 755 C CA . GLU A 1 98 ? 17.416 3.847 -19.239 1.00 95.75 98 GLU A CA 1
ATOM 756 C C . GLU A 1 98 ? 17.617 2.644 -18.308 1.00 95.75 98 GLU A C 1
ATOM 758 O O . GLU A 1 98 ? 17.221 2.720 -17.146 1.00 95.75 98 GLU A O 1
ATOM 763 N N . MET A 1 99 ? 18.315 1.581 -18.740 1.00 95.50 99 MET A N 1
ATOM 764 C CA . MET A 1 99 ? 18.690 0.462 -17.862 1.00 95.50 99 MET A CA 1
ATOM 765 C C . MET A 1 99 ? 19.509 0.917 -16.642 1.00 95.50 99 MET A C 1
ATOM 767 O O . MET A 1 99 ? 19.473 0.277 -15.591 1.00 95.50 99 MET A O 1
ATOM 771 N N . ARG A 1 100 ? 20.173 2.081 -16.723 1.00 94.94 100 ARG A N 1
ATOM 772 C CA . ARG A 1 100 ? 20.843 2.733 -15.583 1.00 94.94 100 ARG A CA 1
ATOM 773 C C . ARG A 1 100 ? 19.918 3.004 -14.387 1.00 94.94 100 ARG A C 1
ATOM 775 O O . ARG A 1 100 ? 20.412 3.152 -13.275 1.00 94.94 100 ARG A O 1
ATOM 782 N N . TYR A 1 101 ? 18.603 3.081 -14.608 1.00 93.50 101 TYR A N 1
ATOM 783 C CA . TYR A 1 101 ? 17.605 3.320 -13.562 1.00 93.50 101 TYR A CA 1
ATOM 784 C C . TYR A 1 101 ? 17.098 2.037 -12.883 1.00 93.50 101 TYR A C 1
ATOM 786 O O . TYR A 1 101 ? 16.380 2.130 -11.892 1.00 93.50 101 TYR A O 1
ATOM 794 N N . SER A 1 102 ? 17.467 0.848 -13.376 1.00 91.25 102 SER A N 1
ATOM 795 C CA . SER A 1 102 ? 17.005 -0.438 -12.829 1.00 91.25 102 SER A CA 1
ATOM 796 C C . SER A 1 102 ? 17.447 -0.642 -11.373 1.00 91.25 102 SER A C 1
ATOM 798 O O . SER A 1 102 ? 16.610 -0.751 -10.478 1.00 91.25 102 SER A O 1
ATOM 800 N N . LEU A 1 103 ? 18.761 -0.630 -11.112 1.00 91.44 103 LEU A N 1
ATOM 801 C CA . LEU A 1 103 ? 19.296 -0.922 -9.776 1.00 91.44 103 LEU A CA 1
ATOM 802 C C . LEU A 1 103 ? 18.944 0.158 -8.754 1.00 91.44 103 LEU A 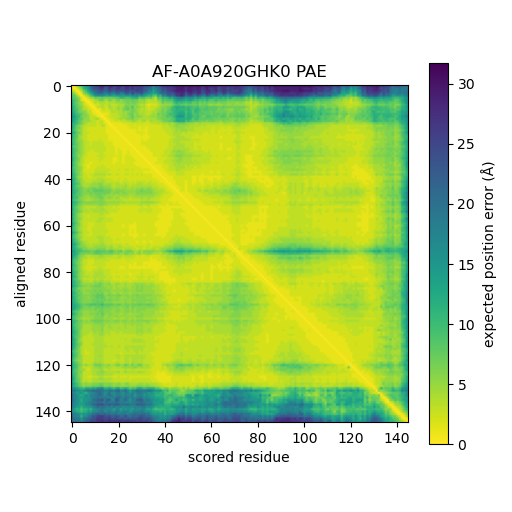C 1
ATOM 804 O O . LEU A 1 103 ? 18.514 -0.165 -7.652 1.00 91.44 103 LEU A O 1
ATOM 808 N N . ILE A 1 104 ? 19.077 1.434 -9.126 1.00 92.69 104 ILE A N 1
ATOM 809 C CA . ILE A 1 104 ? 18.714 2.542 -8.232 1.00 92.69 104 ILE A CA 1
ATOM 810 C C . ILE A 1 104 ? 17.207 2.569 -7.940 1.00 92.69 104 ILE A C 1
ATOM 812 O O . ILE A 1 104 ? 16.803 2.992 -6.861 1.00 92.69 104 ILE A O 1
ATOM 816 N N . GLY A 1 105 ? 16.377 2.051 -8.856 1.00 90.62 105 GLY A N 1
ATOM 817 C CA . GLY A 1 105 ? 14.938 1.898 -8.653 1.00 90.62 105 GLY A CA 1
ATOM 818 C C . GLY A 1 105 ? 14.592 1.061 -7.420 1.00 90.62 105 GLY A C 1
ATOM 819 O O . GLY A 1 105 ? 13.616 1.378 -6.742 1.00 90.62 105 GLY A O 1
ATOM 820 N N . ARG A 1 106 ? 15.414 0.061 -7.066 1.00 89.75 106 ARG A N 1
ATOM 821 C CA . ARG A 1 106 ? 15.261 -0.708 -5.820 1.00 89.75 106 ARG A CA 1
ATOM 822 C C . ARG A 1 106 ? 15.392 0.172 -4.582 1.00 89.75 106 ARG A C 1
ATOM 824 O O . ARG A 1 106 ? 14.520 0.117 -3.723 1.00 89.75 106 ARG A O 1
ATOM 831 N N . GLU A 1 107 ? 16.457 0.963 -4.501 1.00 90.38 107 GLU A N 1
ATOM 832 C CA . GLU A 1 107 ? 16.734 1.798 -3.324 1.00 90.38 107 GLU A CA 1
ATOM 833 C C . GLU A 1 107 ? 15.682 2.898 -3.188 1.00 90.38 107 GLU A C 1
ATOM 835 O O . GLU A 1 107 ? 15.103 3.068 -2.125 1.00 90.38 107 GLU A O 1
ATOM 840 N N . VAL A 1 108 ? 15.311 3.550 -4.296 1.00 91.00 108 VAL A N 1
ATOM 841 C CA . VAL A 1 108 ? 14.239 4.561 -4.301 1.00 91.00 108 VAL A CA 1
ATOM 842 C C . VAL A 1 108 ? 12.902 3.960 -3.858 1.00 91.00 108 VAL A C 1
ATOM 844 O O . VAL A 1 108 ? 12.164 4.578 -3.090 1.00 91.00 108 VAL A O 1
ATOM 847 N N . THR A 1 109 ? 12.591 2.746 -4.318 1.00 90.75 109 THR A N 1
ATOM 848 C CA . THR A 1 109 ? 11.393 2.009 -3.896 1.00 90.75 109 THR A CA 1
ATOM 849 C C . THR A 1 109 ? 11.419 1.718 -2.400 1.00 90.75 109 THR A C 1
ATOM 851 O O . THR A 1 109 ? 10.423 1.946 -1.712 1.00 90.75 109 THR A O 1
ATOM 854 N N . ASN A 1 110 ? 12.555 1.225 -1.905 1.00 89.50 110 ASN A N 1
ATOM 855 C CA . ASN A 1 110 ? 12.762 0.905 -0.502 1.00 89.50 110 ASN A CA 1
ATOM 856 C C . ASN A 1 110 ? 12.642 2.155 0.373 1.00 89.50 110 ASN A C 1
ATOM 858 O O . ASN A 1 110 ? 11.858 2.138 1.315 1.00 89.50 110 ASN A O 1
ATOM 862 N N . ASP A 1 111 ? 13.325 3.242 0.026 1.00 90.38 111 ASP A N 1
ATOM 863 C CA . ASP A 1 111 ? 13.313 4.493 0.786 1.00 90.38 111 ASP A CA 1
ATOM 864 C C . ASP A 1 111 ? 11.914 5.109 0.834 1.00 90.38 111 ASP A C 1
ATOM 866 O O . ASP A 1 111 ? 11.453 5.495 1.907 1.00 90.38 111 ASP A O 1
ATOM 870 N N . SER A 1 112 ? 11.198 5.115 -0.296 1.00 90.62 112 SER A N 1
ATOM 871 C CA . SER A 1 112 ? 9.822 5.628 -0.364 1.00 90.62 112 SER A CA 1
ATOM 872 C C . SER A 1 112 ? 8.875 4.832 0.538 1.00 90.62 112 SER A C 1
ATOM 874 O O . SER A 1 112 ? 8.057 5.403 1.254 1.00 90.62 112 SER A O 1
ATOM 876 N N . ILE A 1 113 ? 8.991 3.499 0.536 1.00 89.69 113 ILE A N 1
ATOM 877 C CA . ILE A 1 113 ? 8.179 2.650 1.414 1.00 89.69 113 ILE A CA 1
ATOM 878 C C . ILE A 1 113 ? 8.607 2.835 2.873 1.00 89.69 113 ILE A C 1
ATOM 880 O O . ILE A 1 113 ? 7.758 2.961 3.748 1.00 89.69 113 ILE A O 1
ATOM 884 N N . CYS A 1 114 ? 9.907 2.845 3.160 1.00 88.44 114 CYS A N 1
ATOM 885 C CA . CYS A 1 114 ? 10.429 2.948 4.518 1.00 88.44 114 CYS A CA 1
ATOM 886 C C . CYS A 1 114 ? 10.026 4.259 5.189 1.00 88.44 114 CYS A C 1
ATOM 888 O O . CYS A 1 114 ? 9.636 4.237 6.358 1.00 88.44 114 CYS A O 1
ATOM 890 N N . GLU A 1 115 ? 10.100 5.371 4.459 1.00 89.50 115 GLU A N 1
ATOM 891 C CA . GLU A 1 115 ? 9.629 6.682 4.903 1.00 89.50 115 GLU A CA 1
ATOM 892 C C . GLU A 1 115 ? 8.145 6.607 5.277 1.00 89.50 115 GLU A C 1
ATOM 894 O O . GLU A 1 115 ? 7.791 6.832 6.439 1.00 89.50 115 GLU A O 1
ATOM 899 N N . HIS A 1 116 ? 7.307 6.141 4.349 1.00 88.19 116 HIS A N 1
ATOM 900 C CA . HIS A 1 116 ? 5.869 6.052 4.557 1.00 88.19 116 HIS A CA 1
ATOM 901 C C . HIS A 1 116 ? 5.477 5.113 5.712 1.00 88.19 116 HIS A C 1
ATOM 903 O O . HIS A 1 116 ? 4.657 5.475 6.562 1.00 88.19 116 HIS A O 1
ATOM 909 N N . LEU A 1 117 ? 6.052 3.904 5.777 1.00 86.31 117 LEU A N 1
ATOM 910 C CA . LEU A 1 117 ? 5.743 2.919 6.820 1.00 86.31 117 LEU A CA 1
ATOM 911 C C . LEU A 1 117 ? 6.185 3.406 8.204 1.00 86.31 117 LEU A C 1
ATOM 913 O O . LEU A 1 117 ? 5.466 3.199 9.185 1.00 86.31 117 LEU A O 1
ATOM 917 N N . SER A 1 118 ? 7.343 4.070 8.281 1.00 84.44 118 SER A N 1
ATOM 918 C CA . SER A 1 118 ? 7.861 4.626 9.535 1.00 84.44 118 SER A CA 1
ATOM 919 C C . SER A 1 118 ? 7.012 5.795 10.021 1.00 84.44 118 SER A C 1
ATOM 921 O O . SER A 1 118 ? 6.696 5.857 11.208 1.00 84.44 118 SER A O 1
ATOM 923 N N . ALA A 1 119 ? 6.597 6.686 9.116 1.00 86.00 119 ALA A N 1
ATOM 924 C CA . ALA A 1 119 ? 5.725 7.814 9.438 1.00 86.00 119 ALA A CA 1
ATOM 925 C C . ALA A 1 119 ? 4.315 7.356 9.843 1.00 86.00 119 ALA A C 1
ATOM 927 O O . ALA A 1 119 ? 3.730 7.881 10.791 1.00 86.00 119 ALA A O 1
ATOM 928 N N . SER A 1 120 ? 3.786 6.337 9.162 1.00 84.31 120 SER A N 1
ATOM 929 C CA . SER A 1 120 ? 2.471 5.762 9.461 1.00 84.31 120 SER A CA 1
ATOM 930 C C . SER A 1 120 ? 2.459 4.925 10.742 1.00 84.31 120 SER A C 1
ATOM 932 O O . SER A 1 120 ? 1.393 4.712 11.323 1.00 84.31 120 SER A O 1
ATOM 934 N N . GLY A 1 121 ? 3.626 4.434 11.177 1.00 82.62 121 GLY A N 1
ATOM 935 C CA . GLY A 1 121 ? 3.778 3.597 12.365 1.00 82.62 121 GLY A CA 1
ATOM 936 C C . GLY A 1 121 ? 2.943 2.322 12.309 1.00 82.62 121 GLY A C 1
ATOM 937 O O . GLY A 1 121 ? 2.362 1.918 13.322 1.00 82.62 121 GLY A O 1
ATOM 938 N N . LEU A 1 122 ? 2.844 1.727 11.117 1.00 86.06 122 LEU A N 1
ATOM 939 C CA . LEU A 1 122 ? 2.141 0.466 10.893 1.00 86.06 122 LEU A CA 1
ATOM 940 C C . LEU A 1 122 ? 2.738 -0.610 11.799 1.00 86.06 122 LEU A C 1
ATOM 942 O O . LEU A 1 122 ? 3.947 -0.691 11.957 1.00 86.06 122 LEU A O 1
ATOM 946 N N . LYS A 1 123 ? 1.893 -1.433 12.415 1.00 87.56 123 LYS A N 1
ATOM 947 C CA . LYS A 1 123 ? 2.311 -2.577 13.235 1.00 87.56 123 LYS A CA 1
ATOM 948 C C . LYS A 1 123 ? 2.571 -3.822 12.386 1.00 87.56 123 LYS A C 1
ATOM 950 O O . LYS A 1 123 ? 3.289 -4.719 12.815 1.00 87.56 123 LYS A O 1
ATOM 955 N N . GLY A 1 124 ? 1.986 -3.878 11.192 1.00 87.38 124 GLY A N 1
ATOM 956 C CA . GLY A 1 124 ? 2.200 -4.946 10.226 1.00 87.38 124 GLY A CA 1
ATOM 957 C C . GLY A 1 124 ? 1.791 -4.513 8.825 1.00 87.38 124 GLY A C 1
ATOM 958 O O . GLY A 1 124 ? 0.841 -3.749 8.653 1.00 87.38 124 GLY A O 1
ATOM 959 N N . THR A 1 125 ? 2.519 -5.002 7.825 1.00 90.12 125 THR A N 1
ATOM 960 C CA . THR A 1 125 ? 2.286 -4.675 6.415 1.00 90.12 125 THR A CA 1
ATOM 961 C C . THR A 1 125 ? 2.420 -5.929 5.561 1.00 90.12 125 THR A C 1
ATOM 963 O O . THR A 1 125 ? 3.344 -6.713 5.761 1.00 90.12 125 THR A O 1
ATOM 966 N N . ILE A 1 126 ? 1.519 -6.111 4.594 1.00 93.00 126 ILE A N 1
ATOM 967 C CA . ILE A 1 126 ? 1.641 -7.144 3.558 1.00 93.00 126 ILE A CA 1
ATOM 968 C C . ILE A 1 126 ? 2.109 -6.471 2.268 1.00 93.00 126 ILE A C 1
ATOM 970 O O . ILE A 1 126 ? 1.401 -5.623 1.728 1.00 93.00 126 ILE A O 1
ATOM 974 N N . ALA A 1 127 ? 3.285 -6.845 1.768 1.00 92.12 127 ALA A N 1
ATOM 975 C CA . ALA A 1 127 ? 3.852 -6.273 0.550 1.00 92.12 127 ALA A CA 1
ATOM 976 C C . ALA A 1 127 ? 3.677 -7.206 -0.653 1.00 92.12 127 ALA A C 1
ATOM 978 O O . ALA A 1 127 ? 4.065 -8.374 -0.616 1.00 92.12 127 ALA A O 1
ATOM 979 N N . LEU A 1 128 ? 3.121 -6.672 -1.740 1.00 92.81 128 LEU A N 1
ATOM 980 C CA . LEU A 1 128 ? 2.991 -7.351 -3.023 1.00 92.81 128 LEU A CA 1
ATOM 981 C C . LEU A 1 128 ? 3.961 -6.749 -4.024 1.00 92.81 128 LEU A C 1
ATOM 983 O O . LEU A 1 128 ? 3.694 -5.720 -4.641 1.00 92.81 128 LEU A O 1
ATOM 987 N N . VAL A 1 129 ? 5.084 -7.433 -4.191 1.00 89.31 129 VAL A N 1
ATOM 988 C CA . VAL A 1 129 ? 6.154 -7.006 -5.084 1.00 89.31 129 VAL A CA 1
ATOM 989 C C . VAL A 1 129 ? 6.096 -7.800 -6.381 1.00 89.31 129 VAL A C 1
ATOM 991 O O . VAL A 1 129 ? 5.925 -9.021 -6.382 1.00 89.31 129 VAL A O 1
ATOM 994 N N . ALA A 1 130 ? 6.271 -7.097 -7.490 1.00 89.44 130 ALA A N 1
ATOM 995 C CA . ALA A 1 130 ? 6.506 -7.665 -8.802 1.00 89.44 130 ALA A CA 1
ATOM 996 C C . ALA A 1 130 ? 7.784 -7.103 -9.432 1.00 89.44 130 ALA A C 1
ATOM 998 O O . ALA A 1 130 ? 8.242 -6.012 -9.088 1.00 89.44 130 ALA A O 1
ATOM 999 N N . CYS A 1 131 ? 8.293 -7.837 -10.425 1.00 83.12 131 CYS A N 1
ATOM 1000 C CA . CYS A 1 131 ? 9.546 -7.560 -11.125 1.00 83.12 131 CYS A CA 1
ATOM 1001 C C . CYS A 1 131 ? 10.797 -7.684 -10.233 1.00 83.12 131 CYS A C 1
ATOM 1003 O O . CYS A 1 131 ? 10.725 -7.715 -9.010 1.00 83.12 131 CYS A O 1
ATOM 1005 N N . ASP A 1 132 ? 11.948 -7.810 -10.885 1.00 69.38 132 ASP A N 1
ATOM 1006 C CA . ASP A 1 132 ? 13.151 -8.445 -10.339 1.00 69.38 132 ASP A CA 1
ATOM 1007 C C . ASP A 1 132 ? 13.782 -7.685 -9.157 1.00 69.38 132 ASP A C 1
ATOM 1009 O O . ASP A 1 132 ? 14.132 -8.271 -8.138 1.00 69.38 132 ASP A O 1
ATOM 1013 N N . LYS A 1 133 ? 13.904 -6.357 -9.263 1.00 70.94 133 LYS A N 1
ATOM 1014 C CA . LYS A 1 133 ? 14.702 -5.565 -8.313 1.00 70.94 133 LYS A CA 1
ATOM 1015 C C . LYS A 1 133 ? 13.906 -4.954 -7.150 1.00 70.94 133 LYS A C 1
ATOM 1017 O O . LYS A 1 133 ? 14.513 -4.562 -6.162 1.00 70.94 133 LYS A O 1
ATOM 1022 N N . HIS A 1 134 ? 12.578 -4.845 -7.234 1.00 71.69 134 HIS A N 1
ATOM 1023 C CA . HIS A 1 134 ? 11.788 -3.846 -6.479 1.00 71.69 134 HIS A CA 1
ATOM 1024 C C . HIS A 1 134 ? 11.211 -4.326 -5.142 1.00 71.69 134 HIS A C 1
ATOM 1026 O O . HIS A 1 134 ? 10.067 -4.049 -4.787 1.00 71.69 134 HIS A O 1
ATOM 1032 N N . SER A 1 135 ? 12.007 -5.060 -4.387 1.00 61.81 135 SER A N 1
ATOM 1033 C CA . SER A 1 135 ? 11.634 -5.641 -3.095 1.00 61.81 135 SER A CA 1
ATOM 1034 C C . SER A 1 135 ? 12.102 -4.778 -1.924 1.00 61.81 135 SER A C 1
ATOM 1036 O O . SER A 1 135 ? 13.247 -4.335 -1.916 1.00 61.81 135 SER A O 1
ATOM 1038 N N . CYS A 1 136 ? 11.241 -4.596 -0.921 1.00 60.56 136 CYS A N 1
ATOM 1039 C CA . CYS A 1 136 ? 11.620 -3.992 0.355 1.00 60.56 136 CYS A CA 1
ATOM 1040 C C . CYS A 1 136 ? 12.334 -5.039 1.224 1.00 60.56 136 CYS A C 1
ATOM 1042 O O . CYS A 1 136 ? 11.720 -6.040 1.595 1.00 60.56 136 CYS A O 1
ATOM 1044 N N . TRP A 1 137 ? 13.616 -4.828 1.527 1.00 52.59 137 TRP A N 1
ATOM 1045 C CA . TRP A 1 137 ? 14.432 -5.764 2.323 1.00 52.59 137 TRP A CA 1
ATOM 1046 C C . TRP A 1 137 ? 14.793 -5.230 3.714 1.00 52.59 137 TRP A C 1
ATOM 1048 O O . TRP A 1 137 ? 15.312 -5.979 4.545 1.00 52.59 137 TRP A O 1
ATOM 1058 N N . ASP A 1 138 ? 14.510 -3.957 3.987 1.00 58.41 138 ASP A N 1
ATOM 1059 C CA . ASP A 1 138 ? 14.997 -3.286 5.187 1.00 58.41 138 ASP A CA 1
ATOM 1060 C C . ASP A 1 138 ? 14.209 -3.606 6.473 1.00 58.41 138 ASP A C 1
ATOM 1062 O O . ASP A 1 138 ? 13.076 -4.108 6.431 1.00 58.41 138 ASP A O 1
ATOM 1066 N N . PRO A 1 139 ? 14.766 -3.269 7.658 1.00 54.31 139 PRO A N 1
ATOM 1067 C CA . PRO A 1 139 ? 14.110 -3.434 8.959 1.00 54.31 139 PRO A CA 1
ATOM 1068 C C . PRO A 1 139 ? 12.744 -2.744 9.084 1.00 54.31 139 PRO A C 1
ATOM 1070 O O . PRO A 1 139 ? 12.016 -3.018 10.037 1.00 54.31 139 PRO A O 1
ATOM 1073 N N . CYS A 1 140 ? 12.407 -1.825 8.176 1.00 61.78 140 CYS A N 1
ATOM 1074 C CA . CYS A 1 140 ? 11.090 -1.191 8.104 1.00 61.78 140 CYS A CA 1
ATOM 1075 C C . CYS A 1 140 ? 10.006 -2.121 7.542 1.00 61.78 140 CYS A C 1
ATOM 1077 O O . CYS A 1 140 ? 8.848 -1.980 7.918 1.00 61.78 140 CYS A O 1
ATOM 1079 N N . CYS A 1 141 ? 10.368 -3.086 6.693 1.00 54.97 141 CYS A N 1
ATOM 1080 C CA . CYS A 1 141 ? 9.448 -4.104 6.177 1.00 54.97 141 CYS A CA 1
ATOM 1081 C C . CYS A 1 141 ? 9.541 -5.428 6.949 1.00 54.97 141 CYS A C 1
ATOM 1083 O O . CYS A 1 141 ? 8.573 -6.186 6.990 1.00 54.97 141 CYS A O 1
ATOM 1085 N N . ASN A 1 142 ? 10.661 -5.682 7.636 1.00 51.50 142 ASN A N 1
ATOM 1086 C CA . ASN A 1 142 ? 10.791 -6.767 8.609 1.00 51.50 142 ASN A CA 1
ATOM 1087 C C . ASN A 1 142 ? 10.187 -6.365 9.966 1.00 51.50 142 ASN A C 1
ATOM 1089 O O . ASN A 1 142 ? 10.901 -6.108 10.940 1.00 51.50 142 ASN A O 1
ATOM 1093 N N . PHE A 1 143 ? 8.855 -6.344 10.044 1.00 47.25 143 PHE A N 1
ATOM 1094 C CA . PHE A 1 143 ? 8.152 -6.324 11.326 1.00 47.25 143 PHE A CA 1
ATOM 1095 C C . PHE A 1 143 ? 8.436 -7.641 12.054 1.00 47.25 143 PHE A C 1
ATOM 1097 O O . PHE A 1 143 ? 7.805 -8.659 11.786 1.00 47.25 143 PHE A O 1
ATOM 1104 N N . ARG A 1 144 ? 9.433 -7.642 12.950 1.00 32.16 144 ARG A N 1
ATOM 1105 C CA . ARG A 1 144 ? 9.617 -8.737 13.910 1.00 32.16 144 ARG A CA 1
ATOM 1106 C C . ARG A 1 144 ? 8.347 -8.814 14.762 1.00 32.16 144 ARG A C 1
ATOM 1108 O O . ARG A 1 144 ? 8.106 -7.905 15.556 1.00 32.16 144 ARG A O 1
ATOM 1115 N N . ALA A 1 145 ? 7.543 -9.846 14.509 1.00 30.64 145 ALA A N 1
ATOM 1116 C CA . ALA A 1 145 ? 6.428 -10.257 15.356 1.00 30.64 145 ALA A CA 1
ATOM 1117 C C . ALA A 1 145 ? 6.915 -10.604 16.770 1.00 30.64 145 ALA A C 1
ATOM 1119 O O . ALA A 1 145 ? 8.056 -11.114 16.889 1.00 30.64 145 ALA A O 1
#

Nearest PDB structures (foldseek):
  8imu-assembly1_B  TM=8.302E-01  e=1.367E-07  Arabidopsis thaliana
  5ze4-assembly1_A  TM=8.363E-01  e=7.643E-07  Arabidopsis thaliana
  5ym0-assembly1_A  TM=7.812E-01  e=5.489E-07  Arabidopsis thaliana
  8ikz-assembly1_A  TM=7.918E-01  e=1.482E-06  Arabidopsis thaliana
  8hs0-assembly1_A-2  TM=7.834E-01  e=1.387E-06  Arabidopsis thaliana

Secondary structure (DSSP, 8-state):
------PPP-S-HHHHHHHHHHHHHHT--GGGTTSPEEEEEEEE-SSTTTTTHHHHHHHHHHHHHHTBSSSTTSB--EEPPPEEEE---HHHHTTSGGGGHHHHHHHHHHHHHHHHHHHHT-SEEEEE--SSS----STTT----

Sequence (145 aa):
MKNSKTVLIDKNPGRNAQTFGIARELKTDLDLIHEPSVGVIGNKGDSQCYIGVEKKVRVIHEALRNKIGKNNDQMQMRLVQPEFTVATSDGIRNGTKEMRYSLIGREVTNDSICEHLSASGLKGTIALVACDKHSCWDPCCNFRA